Protein AF-A0A969TSL6-F1 (afdb_monomer)

Solvent-accessible surface area (backbone atoms only — not comparable to full-atom values): 3550 Å² total; per-residue (Å²): 135,83,83,80,74,83,86,81,86,73,90,69,58,72,83,47,67,80,70,56,71,62,43,78,76,44,78,58,96,56,39,37,34,37,33,42,80,89,69,50,77,44,82,42,70,64,68,90,72,88,123

Nearest PDB structures (foldseek):
  2jj9-assembly1_A  TM=6.970E-01  e=1.525E+00  Dictyostelium discoideum
  2nyz-assembly1_E  TM=3.621E-01  e=8.717E+00  unclassified
  1s4y-assembly1_D  TM=3.075E-01  e=5.200E+00  Homo sapiens
  9c3c-assembly1_d  TM=3.021E-01  e=7.182E+00  Oryctolagus cuniculus

pLDDT: mean 70.22, std 12.15, range [40.31, 86.56]

Mean predicted aligned error: 11.93 Å

Secondary structure (DSSP, 8-state):
---PPPP--PPPPHHHHTT---EEEEE-SSEEEEE-TTS-EEEEE------

Foldseek 3Di:
DDDDDDDDDDDDDPVCVVQDPWDFPDDDPFWTWIAGPVGDIDIDGDDPPDD

Structure (mmCIF, N/CA/C/O backbone):
data_AF-A0A969TSL6-F1
#
_entry.id   AF-A0A969TSL6-F1
#
loop_
_atom_site.group_PDB
_atom_site.id
_atom_site.type_symbol
_atom_site.label_atom_id
_atom_site.label_alt_id
_atom_site.label_comp_id
_atom_site.label_asym_id
_atom_site.label_entity_id
_atom_site.label_seq_id
_atom_site.pdbx_PDB_ins_code
_atom_site.Cartn_x
_atom_site.Cartn_y
_atom_site.Cartn_z
_atom_site.occupancy
_atom_site.B_iso_or_equiv
_atom_site.auth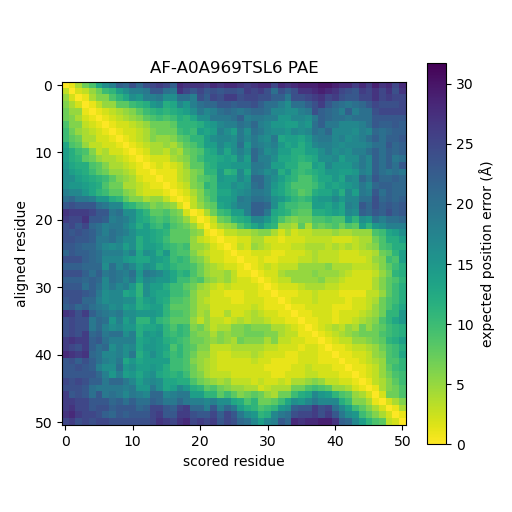_seq_id
_atom_site.auth_comp_id
_atom_site.auth_asym_id
_atom_site.auth_atom_id
_atom_site.pdbx_PDB_model_num
ATOM 1 N N . MET A 1 1 ? 27.974 -5.625 -8.788 1.00 45.44 1 MET A N 1
ATOM 2 C CA . MET A 1 1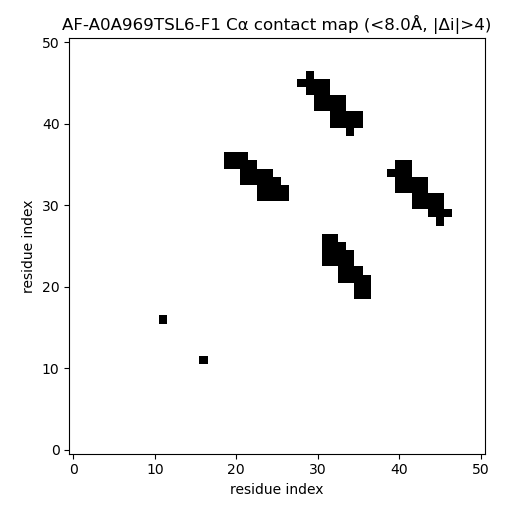 ? 27.353 -4.301 -9.011 1.00 45.44 1 MET A CA 1
ATOM 3 C C . MET A 1 1 ? 25.846 -4.471 -8.854 1.00 45.44 1 MET A C 1
ATOM 5 O O . MET A 1 1 ? 25.215 -5.017 -9.749 1.00 45.44 1 MET A O 1
ATOM 9 N N . GLY A 1 2 ? 25.288 -4.157 -7.682 1.00 57.38 2 GLY A N 1
ATOM 10 C CA . GLY A 1 2 ? 23.850 -4.314 -7.431 1.00 57.38 2 GLY A CA 1
ATOM 11 C C . GLY A 1 2 ? 23.057 -3.260 -8.203 1.00 57.38 2 GLY A C 1
ATOM 12 O O . GLY A 1 2 ? 23.384 -2.080 -8.121 1.00 57.38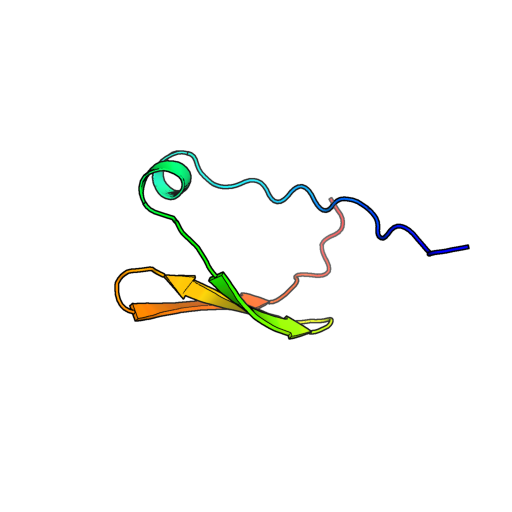 2 GLY A O 1
ATOM 13 N N . ARG A 1 3 ? 22.047 -3.673 -8.975 1.00 53.62 3 ARG A N 1
ATOM 14 C CA . ARG A 1 3 ? 21.101 -2.743 -9.610 1.00 53.62 3 ARG A CA 1
ATOM 15 C C . ARG A 1 3 ? 20.282 -2.071 -8.509 1.00 53.62 3 ARG A C 1
ATOM 17 O O . ARG A 1 3 ? 19.501 -2.748 -7.845 1.00 53.62 3 ARG A O 1
ATOM 24 N N . SER A 1 4 ? 20.452 -0.765 -8.320 1.00 69.75 4 SER A N 1
ATOM 25 C CA . SER A 1 4 ? 19.497 0.025 -7.550 1.00 69.75 4 SER A CA 1
ATOM 26 C C . SER A 1 4 ? 18.193 0.094 -8.342 1.00 69.75 4 SER A C 1
ATOM 28 O O . SER A 1 4 ? 18.176 0.473 -9.514 1.00 69.75 4 SER A O 1
ATOM 30 N N . LEU A 1 5 ? 17.098 -0.341 -7.725 1.00 71.75 5 LEU A N 1
ATOM 31 C CA . LEU A 1 5 ? 15.768 -0.116 -8.281 1.00 71.75 5 LEU A CA 1
ATOM 32 C C . LEU A 1 5 ? 15.421 1.374 -8.137 1.00 71.75 5 LEU A C 1
ATOM 34 O O . LEU A 1 5 ? 15.854 1.997 -7.162 1.00 71.75 5 LEU A O 1
ATOM 38 N N . PRO A 1 6 ? 14.667 1.956 -9.083 1.00 65.88 6 PRO A N 1
ATOM 39 C CA . PRO A 1 6 ? 14.233 3.341 -8.972 1.00 65.88 6 PRO A CA 1
ATOM 40 C C . PRO A 1 6 ? 13.343 3.525 -7.739 1.00 65.88 6 PRO A C 1
ATOM 42 O O . PRO A 1 6 ? 12.499 2.683 -7.425 1.00 65.88 6 PRO A O 1
ATOM 45 N N . GLU A 1 7 ? 13.538 4.641 -7.043 1.00 65.25 7 GLU A N 1
ATOM 46 C CA . GLU A 1 7 ? 12.719 5.024 -5.898 1.00 65.25 7 GLU A CA 1
ATOM 47 C C . GLU A 1 7 ? 11.306 5.389 -6.381 1.00 65.25 7 GLU A C 1
ATOM 49 O O . GLU A 1 7 ? 11.122 6.342 -7.140 1.00 65.25 7 GLU A O 1
ATOM 54 N N . LEU A 1 8 ? 10.295 4.624 -5.960 1.00 61.72 8 LEU A N 1
ATOM 55 C CA . LEU A 1 8 ? 8.898 4.885 -6.306 1.00 61.72 8 LEU A CA 1
ATOM 56 C C . LEU A 1 8 ? 8.248 5.763 -5.231 1.00 61.72 8 LEU A C 1
ATOM 58 O O . LEU A 1 8 ? 7.906 5.284 -4.147 1.00 61.72 8 LEU A O 1
ATOM 62 N N . LYS A 1 9 ? 8.034 7.042 -5.544 1.00 58.94 9 LYS A N 1
ATOM 63 C CA . LYS A 1 9 ? 7.320 7.977 -4.665 1.00 58.94 9 LYS A CA 1
ATOM 64 C C . LYS A 1 9 ? 5.818 7.873 -4.908 1.00 58.94 9 LYS A C 1
ATOM 66 O O . LYS A 1 9 ? 5.298 8.433 -5.865 1.00 58.94 9 LYS A O 1
ATOM 71 N N . ILE A 1 10 ? 5.121 7.143 -4.040 1.00 65.69 10 ILE A N 1
ATOM 72 C CA . ILE A 1 10 ? 3.658 7.036 -4.086 1.00 65.69 10 ILE A CA 1
ATOM 73 C C . ILE A 1 10 ? 3.068 8.144 -3.204 1.00 65.69 10 ILE A C 1
ATOM 75 O O . ILE A 1 10 ? 3.343 8.146 -2.001 1.00 65.69 10 ILE A O 1
ATOM 79 N N . PRO A 1 11 ? 2.263 9.074 -3.749 1.00 61.47 11 PRO A N 1
ATOM 80 C CA . PRO A 1 11 ? 1.602 10.084 -2.938 1.00 61.47 11 PRO A CA 1
ATOM 81 C C . PRO A 1 11 ? 0.606 9.404 -1.993 1.00 61.47 11 PRO A C 1
ATOM 83 O O . PRO A 1 11 ? -0.340 8.743 -2.419 1.00 61.47 11 PRO A O 1
ATOM 86 N N . VAL A 1 12 ? 0.840 9.549 -0.691 1.00 65.50 12 VAL A N 1
ATOM 87 C CA . VAL A 1 12 ? -0.087 9.104 0.353 1.00 65.50 12 VAL A CA 1
ATOM 88 C C . VAL A 1 12 ? -0.938 10.303 0.752 1.00 65.50 12 VAL A C 1
ATOM 90 O O . VAL A 1 12 ? -0.391 11.350 1.100 1.00 65.50 12 VAL A O 1
ATOM 93 N N . LEU A 1 13 ? -2.264 10.161 0.699 1.00 67.25 13 LEU A N 1
ATOM 94 C CA . LEU A 1 13 ? -3.197 11.196 1.153 1.00 67.25 13 LEU A CA 1
ATOM 95 C C . LEU A 1 13 ? -2.935 11.512 2.636 1.00 67.25 13 LEU A C 1
ATOM 97 O O . LEU A 1 13 ? -2.743 10.592 3.428 1.00 67.25 13 LEU A O 1
ATOM 101 N N . GLU A 1 14 ? -2.929 12.792 3.018 1.00 68.12 14 GLU A N 1
ATOM 102 C CA . GLU A 1 14 ? -2.553 13.248 4.374 1.00 68.12 14 GLU A CA 1
ATOM 103 C C . GLU A 1 14 ? -3.323 12.530 5.492 1.00 68.12 14 GLU A C 1
ATOM 105 O O . GLU A 1 14 ? -2.729 12.082 6.469 1.00 68.12 14 GLU A O 1
ATOM 110 N N . PHE A 1 15 ? -4.630 12.318 5.316 1.00 61.59 15 PHE A N 1
ATOM 111 C CA . PHE A 1 15 ? -5.449 11.615 6.308 1.00 61.59 15 PHE A CA 1
ATOM 112 C C . PHE A 1 15 ? -5.077 10.131 6.465 1.00 61.59 15 PHE A C 1
ATOM 114 O O . PHE A 1 15 ? -5.334 9.546 7.510 1.00 61.59 15 PHE A O 1
ATOM 121 N N . LEU A 1 16 ? -4.442 9.521 5.457 1.00 59.34 16 LEU A N 1
ATOM 122 C CA . LEU A 1 16 ? -3.941 8.151 5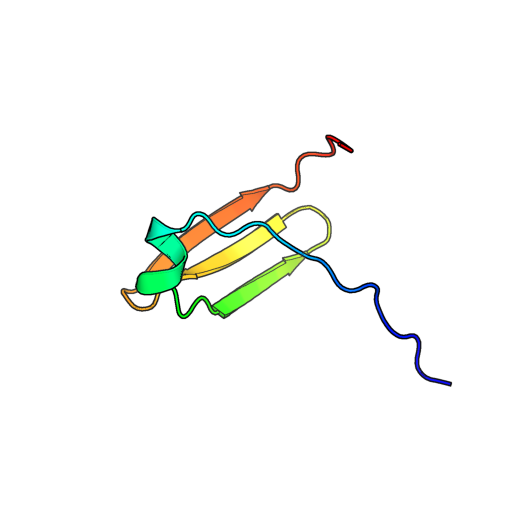.539 1.00 59.34 16 LEU A CA 1
ATOM 123 C C . LEU A 1 16 ? -2.581 8.099 6.230 1.00 59.34 16 LEU A C 1
ATOM 125 O O . LEU A 1 16 ? -2.335 7.150 6.960 1.00 59.34 16 LEU A O 1
ATOM 129 N N . LYS A 1 17 ? -1.721 9.118 6.085 1.00 61.12 17 LYS A N 1
ATOM 130 C CA . LYS A 1 17 ? -0.387 9.149 6.722 1.00 61.12 17 LYS A CA 1
ATOM 131 C C . LYS A 1 17 ? -0.433 8.937 8.238 1.00 61.12 17 LYS A C 1
ATOM 133 O O . LYS A 1 17 ? 0.479 8.326 8.785 1.00 61.12 17 LYS A O 1
ATOM 138 N N . ASN A 1 18 ? -1.503 9.390 8.887 1.00 58.88 18 ASN A N 1
ATOM 139 C CA . ASN A 1 18 ? -1.659 9.315 10.339 1.00 58.88 18 ASN A CA 1
ATOM 140 C C . ASN A 1 18 ? -2.205 7.967 10.848 1.00 58.88 18 ASN A C 1
ATOM 142 O O . ASN A 1 18 ? -2.107 7.697 12.040 1.00 58.88 18 ASN A O 1
ATOM 146 N N . GLU A 1 19 ? -2.727 7.101 9.972 1.00 56.19 19 GLU A N 1
ATOM 147 C CA . GLU A 1 19 ? -3.324 5.806 10.361 1.00 56.19 19 GLU A CA 1
ATOM 148 C C . GLU A 1 19 ? -2.619 4.581 9.748 1.00 56.19 19 GLU A C 1
ATOM 150 O O . GLU A 1 19 ? -2.987 3.425 9.977 1.00 56.19 19 GLU A O 1
ATOM 155 N N . ALA A 1 20 ? -1.583 4.806 8.944 1.00 55.09 20 ALA A N 1
ATOM 156 C CA . ALA A 1 20 ? -1.151 3.847 7.942 1.00 55.09 20 ALA A CA 1
ATOM 157 C C . ALA A 1 20 ? 0.231 3.240 8.190 1.00 55.09 20 ALA A C 1
ATOM 159 O O . ALA A 1 20 ? 1.156 3.458 7.409 1.00 55.09 20 ALA A O 1
ATOM 160 N N . MET A 1 21 ? 0.381 2.365 9.188 1.00 58.31 21 MET A N 1
ATOM 161 C CA . MET A 1 21 ? 1.494 1.407 9.132 1.00 58.31 21 MET A CA 1
ATOM 162 C C . MET A 1 21 ? 1.131 0.293 8.139 1.00 58.31 21 MET A C 1
ATOM 164 O O . MET A 1 21 ? 0.672 -0.787 8.507 1.00 58.31 21 MET A O 1
ATOM 168 N N . TRP A 1 22 ? 1.233 0.598 6.847 1.00 66.75 22 TRP A N 1
ATOM 169 C CA . TRP A 1 22 ? 0.841 -0.312 5.776 1.00 66.75 22 TRP A CA 1
ATOM 170 C C . TRP A 1 22 ? 1.969 -1.283 5.470 1.00 66.75 22 TRP A C 1
ATOM 172 O O . TRP A 1 22 ? 3.093 -0.882 5.173 1.00 66.75 22 TRP A O 1
ATOM 182 N N . LYS A 1 23 ? 1.656 -2.578 5.502 1.00 74.06 23 LYS A N 1
ATOM 183 C CA . LYS A 1 23 ? 2.569 -3.616 5.023 1.00 74.06 23 LYS A CA 1
ATOM 184 C C . LYS A 1 23 ? 2.093 -4.099 3.663 1.00 74.06 23 LYS A C 1
ATOM 186 O O . LYS A 1 23 ? 0.954 -4.552 3.516 1.00 74.06 23 LYS A O 1
ATOM 191 N N . THR A 1 24 ? 2.971 -4.021 2.669 1.00 81.31 24 THR A N 1
ATOM 192 C CA . THR A 1 24 ? 2.761 -4.697 1.388 1.00 81.31 24 THR A CA 1
ATOM 193 C C . THR A 1 24 ? 2.802 -6.194 1.649 1.00 81.31 24 THR A C 1
ATOM 195 O O . THR A 1 24 ? 3.824 -6.717 2.082 1.00 81.31 24 THR A O 1
ATOM 198 N N . SER A 1 25 ? 1.674 -6.868 1.439 1.00 81.50 25 SER A N 1
ATOM 199 C CA . SER A 1 25 ? 1.576 -8.323 1.615 1.00 81.50 25 SER A CA 1
ATOM 200 C C . SER A 1 25 ? 1.861 -9.062 0.311 1.00 81.50 25 SER A C 1
ATOM 202 O O . SER A 1 25 ? 2.354 -10.183 0.335 1.00 81.50 25 SER A O 1
ATOM 204 N N . TYR A 1 26 ? 1.573 -8.421 -0.824 1.00 79.56 26 TYR A N 1
ATOM 205 C CA . TYR A 1 26 ? 1.841 -8.953 -2.152 1.00 79.56 26 TYR A CA 1
ATOM 206 C C . TYR A 1 26 ? 2.068 -7.808 -3.143 1.00 79.56 26 TYR A C 1
ATOM 208 O O . TYR A 1 26 ? 1.365 -6.793 -3.096 1.00 79.56 26 TYR A O 1
ATOM 216 N N . LEU A 1 27 ? 3.047 -7.971 -4.028 1.00 84.75 27 LEU A N 1
ATOM 217 C CA . LEU A 1 27 ? 3.347 -7.038 -5.105 1.00 84.75 27 LEU A CA 1
ATOM 218 C C . LEU A 1 27 ? 3.714 -7.834 -6.355 1.00 84.75 27 LEU A C 1
ATOM 220 O O . LEU A 1 27 ? 4.675 -8.598 -6.339 1.00 84.75 27 LEU A O 1
ATOM 224 N N . ASP A 1 28 ? 2.958 -7.606 -7.417 1.00 85.50 28 ASP A N 1
ATOM 225 C CA . ASP A 1 28 ? 3.220 -8.087 -8.767 1.00 85.50 28 ASP A CA 1
ATOM 226 C C . ASP A 1 28 ? 3.230 -6.891 -9.736 1.00 85.50 28 ASP A C 1
ATOM 228 O O . ASP A 1 28 ? 3.010 -5.743 -9.335 1.00 85.50 28 ASP A O 1
ATOM 232 N N . ARG A 1 29 ? 3.510 -7.144 -11.016 1.00 83.88 29 ARG A N 1
ATOM 233 C CA . ARG A 1 29 ? 3.597 -6.145 -12.081 1.00 83.88 29 ARG A CA 1
ATOM 234 C C . ARG A 1 29 ? 2.335 -5.283 -12.177 1.00 83.88 29 ARG A C 1
ATOM 236 O O . ARG A 1 29 ? 2.458 -4.059 -12.265 1.00 83.88 29 ARG A O 1
ATOM 243 N N . ASP A 1 30 ? 1.169 -5.916 -12.068 1.00 86.31 30 ASP A N 1
ATOM 244 C CA . ASP A 1 30 ? -0.130 -5.288 -12.341 1.00 86.31 30 ASP A CA 1
ATOM 245 C C . ASP A 1 30 ? -0.937 -5.003 -11.064 1.00 86.31 30 ASP A C 1
ATOM 247 O O . ASP A 1 30 ? -1.935 -4.275 -11.087 1.00 86.31 30 ASP A O 1
ATOM 251 N N . MET A 1 31 ? -0.526 -5.573 -9.926 1.00 84.94 31 MET A N 1
ATOM 252 C CA . MET A 1 31 ? -1.311 -5.556 -8.694 1.00 84.94 31 MET A CA 1
ATOM 253 C C . MET A 1 31 ? -0.451 -5.402 -7.441 1.00 84.94 31 MET A C 1
ATOM 255 O O . MET A 1 31 ? 0.588 -6.039 -7.282 1.00 84.94 31 MET A O 1
ATOM 259 N N . ARG A 1 32 ? -0.953 -4.622 -6.480 1.00 86.56 32 ARG A N 1
ATOM 260 C CA . ARG A 1 32 ? -0.428 -4.560 -5.113 1.00 86.56 32 ARG A CA 1
ATOM 261 C C . ARG A 1 32 ? -1.537 -4.828 -4.107 1.00 86.56 32 ARG A C 1
ATOM 263 O O . ARG A 1 32 ? -2.582 -4.182 -4.156 1.00 86.56 32 ARG A O 1
ATOM 270 N N . ILE A 1 33 ? -1.269 -5.706 -3.144 1.00 83.38 33 ILE A N 1
ATOM 271 C CA . ILE A 1 33 ? -2.143 -5.940 -1.992 1.00 83.38 33 ILE A CA 1
ATOM 272 C C . ILE A 1 33 ? -1.476 -5.369 -0.739 1.00 83.38 33 ILE A C 1
ATOM 274 O O . ILE A 1 33 ? -0.384 -5.788 -0.338 1.00 83.38 33 ILE A O 1
ATOM 278 N N . GLY A 1 34 ? -2.141 -4.396 -0.123 1.00 85.31 34 GLY A N 1
ATOM 279 C CA . GLY A 1 34 ? -1.750 -3.796 1.149 1.00 85.31 34 GLY A CA 1
ATOM 280 C C . GLY A 1 34 ? -2.609 -4.315 2.297 1.00 85.31 34 GLY A C 1
ATOM 281 O O . GLY A 1 34 ? -3.804 -4.552 2.124 1.00 85.31 34 GLY A O 1
ATOM 282 N N . ARG A 1 35 ? -2.007 -4.456 3.480 1.00 83.88 35 ARG A N 1
ATOM 283 C CA . ARG A 1 35 ? -2.721 -4.773 4.720 1.00 83.88 35 ARG A CA 1
ATOM 284 C C . ARG A 1 35 ? -2.625 -3.608 5.698 1.00 83.88 35 ARG A C 1
ATOM 286 O O . ARG A 1 35 ? -1.525 -3.138 5.999 1.00 83.88 35 ARG A O 1
ATOM 293 N N . GLY A 1 36 ? -3.783 -3.168 6.179 1.00 79.62 36 GLY A N 1
ATOM 294 C CA . GLY A 1 36 ? -3.908 -2.193 7.256 1.00 79.62 36 GLY A CA 1
ATOM 295 C C . GLY A 1 36 ? -3.713 -2.833 8.632 1.00 79.62 36 GLY A C 1
ATOM 296 O O . GLY A 1 36 ? -3.902 -4.038 8.811 1.00 79.62 36 GLY A O 1
ATOM 297 N N . VAL A 1 37 ? -3.366 -2.010 9.621 1.00 73.19 37 VAL A N 1
ATOM 298 C CA . VAL A 1 37 ? -3.119 -2.442 11.010 1.00 73.19 37 VAL A CA 1
ATOM 299 C C . VAL A 1 37 ? -4.353 -3.042 11.689 1.00 73.19 37 VAL A C 1
ATOM 301 O O . VAL A 1 37 ? -4.221 -3.910 12.544 1.00 73.19 37 VAL A O 1
ATOM 304 N N . THR A 1 38 ? -5.549 -2.647 11.254 1.00 78.44 38 THR A N 1
ATOM 305 C CA . THR A 1 38 ? -6.840 -3.157 11.740 1.00 78.44 38 THR A CA 1
ATOM 306 C C . THR A 1 38 ? -7.300 -4.434 11.031 1.00 78.44 38 THR A C 1
ATOM 308 O O . THR A 1 38 ? -8.401 -4.914 11.275 1.00 78.44 38 THR A O 1
ATOM 311 N N . GLY A 1 39 ? -6.481 -5.000 10.137 1.00 73.06 39 GLY A N 1
ATOM 312 C CA . GLY A 1 39 ? -6.816 -6.216 9.389 1.00 73.06 39 GLY A CA 1
ATOM 313 C C . GLY A 1 39 ? -7.511 -5.981 8.046 1.00 73.06 39 GLY A C 1
ATOM 314 O O . GLY A 1 39 ? -7.691 -6.941 7.303 1.00 73.06 39 GLY A O 1
ATOM 315 N N . ASN A 1 40 ? -7.819 -4.731 7.693 1.00 80.06 40 ASN A N 1
ATOM 316 C CA . ASN A 1 40 ? -8.360 -4.374 6.380 1.00 80.06 40 ASN A CA 1
ATOM 317 C C . ASN A 1 40 ? -7.376 -4.714 5.245 1.00 80.06 40 ASN A C 1
ATOM 319 O O . ASN A 1 40 ? -6.161 -4.531 5.387 1.00 80.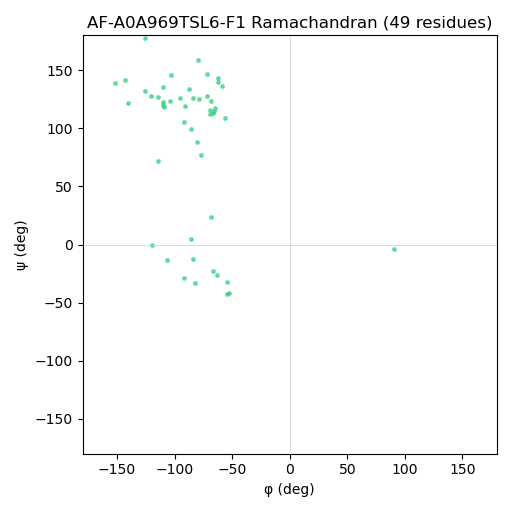06 40 ASN A O 1
ATOM 323 N N . LEU A 1 41 ? -7.907 -5.165 4.105 1.00 81.31 41 LEU A N 1
ATOM 324 C CA . LEU A 1 41 ? -7.144 -5.441 2.886 1.00 81.31 41 LEU A CA 1
ATOM 325 C C . LEU A 1 41 ? -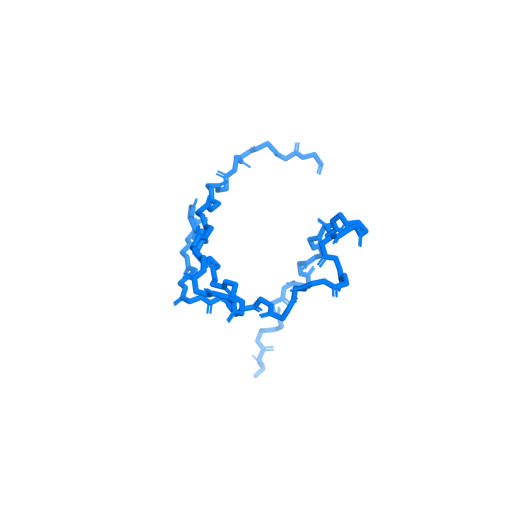7.478 -4.418 1.802 1.00 81.31 41 LEU A C 1
ATOM 327 O O . LEU A 1 41 ? -8.642 -4.122 1.549 1.00 81.31 41 LEU A O 1
ATOM 331 N N . PHE A 1 42 ? -6.439 -3.920 1.139 1.00 81.56 42 PHE A N 1
ATOM 332 C CA . PHE A 1 42 ? -6.545 -2.961 0.046 1.00 81.56 4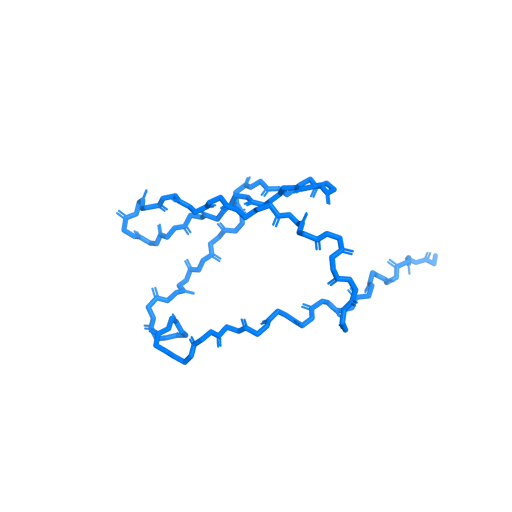2 PHE A CA 1
ATOM 333 C C . PHE A 1 42 ? -5.931 -3.562 -1.211 1.00 81.56 42 PHE A C 1
ATOM 335 O O . PHE A 1 42 ? -4.778 -3.999 -1.188 1.00 81.56 42 PHE A O 1
ATOM 342 N N . VAL A 1 43 ? -6.683 -3.559 -2.310 1.00 82.69 43 VAL A N 1
ATOM 343 C CA . VAL A 1 43 ? -6.216 -4.039 -3.613 1.00 82.69 43 VAL A CA 1
ATOM 344 C C . VAL A 1 43 ? -6.062 -2.843 -4.536 1.00 82.69 43 VAL A C 1
ATOM 346 O O . VAL A 1 43 ? -7.021 -2.126 -4.807 1.00 82.69 43 VAL A O 1
ATOM 349 N N . PHE A 1 44 ? -4.845 -2.639 -5.022 1.00 80.31 44 PHE A N 1
ATOM 350 C CA . PHE A 1 44 ? -4.529 -1.612 -6.001 1.00 80.31 44 PHE A CA 1
ATOM 351 C C . PHE A 1 44 ? -4.202 -2.304 -7.314 1.00 80.31 44 PHE A C 1
ATOM 353 O O . PHE A 1 44 ? -3.287 -3.129 -7.367 1.00 80.31 44 PHE A O 1
ATOM 360 N N . ARG A 1 45 ? -4.935 -1.955 -8.369 1.00 84.62 45 ARG A N 1
ATOM 361 C CA . ARG A 1 45 ? -4.526 -2.267 -9.735 1.00 84.62 45 ARG A CA 1
ATOM 362 C C . ARG A 1 45 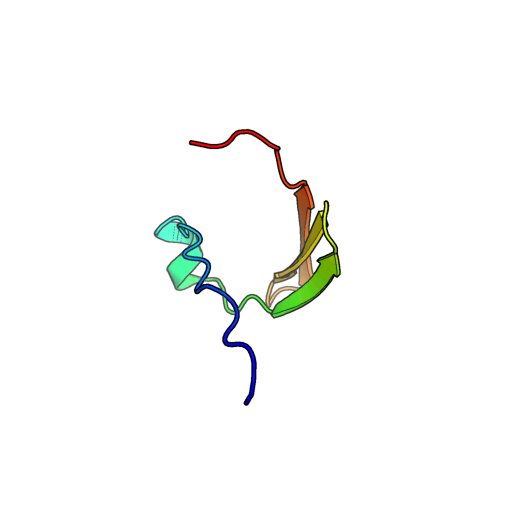? -3.631 -1.136 -10.210 1.00 84.62 45 ARG A C 1
ATOM 364 O O . ARG A 1 45 ? -3.966 0.032 -10.010 1.00 84.62 45 ARG A O 1
ATOM 371 N N . ARG A 1 46 ? -2.502 -1.472 -10.820 1.00 76.25 46 ARG A N 1
ATOM 372 C CA . ARG A 1 46 ? -1.699 -0.482 -11.523 1.00 76.25 46 ARG A CA 1
ATOM 373 C C . ARG A 1 46 ? -2.496 -0.070 -12.758 1.00 76.25 46 ARG A C 1
ATOM 375 O O . ARG A 1 46 ? -2.792 -0.897 -13.610 1.00 76.25 46 ARG A O 1
ATOM 382 N N . SER A 1 47 ? -2.964 1.169 -12.786 1.00 70.19 47 SER A N 1
ATOM 383 C CA . SER A 1 47 ? -3.475 1.770 -14.011 1.00 70.19 47 SER A CA 1
ATOM 384 C C . SER A 1 47 ? -2.269 2.204 -14.829 1.00 70.19 47 SER A C 1
ATOM 386 O O . SER A 1 47 ? -1.461 2.974 -14.314 1.00 70.19 47 SER A O 1
ATOM 388 N N . ASP A 1 48 ? -2.168 1.762 -16.080 1.00 64.12 48 ASP A N 1
ATOM 389 C CA . ASP A 1 48 ? -1.125 2.177 -17.036 1.00 64.12 48 ASP A CA 1
ATOM 390 C C . ASP A 1 48 ? -1.255 3.652 -17.471 1.00 64.12 48 ASP A C 1
ATOM 392 O O . ASP A 1 48 ? -0.816 4.040 -18.550 1.00 64.12 48 ASP A O 1
ATOM 396 N N . LEU A 1 49 ? -1.898 4.494 -16.658 1.00 52.12 49 LEU A N 1
ATOM 397 C CA . LEU A 1 49 ? -1.937 5.924 -16.902 1.00 52.12 49 LEU A CA 1
ATOM 398 C C . LEU A 1 49 ? -0.614 6.517 -16.410 1.00 52.12 49 LEU A C 1
ATOM 400 O O . LEU A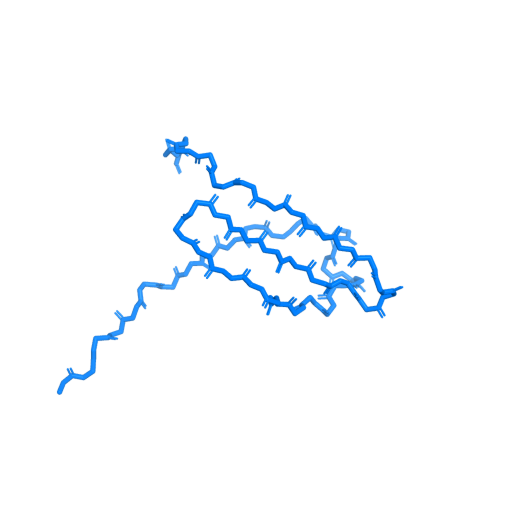 1 49 ? -0.489 6.907 -15.248 1.00 52.12 49 LEU A O 1
ATOM 404 N N . ASP A 1 50 ? 0.369 6.524 -17.308 1.00 47.56 50 ASP A N 1
ATOM 405 C CA . ASP A 1 50 ? 1.538 7.396 -17.225 1.00 47.56 50 ASP A CA 1
ATOM 406 C C . ASP A 1 50 ? 1.046 8.853 -17.150 1.00 47.56 50 ASP A C 1
ATOM 408 O O . ASP A 1 50 ? 0.520 9.397 -18.126 1.00 47.56 50 ASP A O 1
ATOM 412 N N . ILE A 1 51 ? 1.195 9.468 -15.974 1.00 40.31 51 ILE A N 1
ATOM 413 C CA . ILE A 1 51 ? 1.169 10.923 -15.771 1.00 40.31 51 ILE A CA 1
ATOM 414 C C . ILE A 1 51 ? 2.499 11.315 -15.139 1.00 40.31 51 ILE A C 1
ATOM 416 O O . ILE A 1 51 ? 2.874 10.663 -14.135 1.00 40.31 51 ILE A O 1
#

Sequence (51 aa):
MGRSLPELKIPVLEFLKNEAMWKTSYLDRDMRIGRGVTGNLFVFRRSDLDI

Radius of gyration: 13.07 Å; Cα contacts (8 Å, |Δi|>4): 50; chains: 1; bounding box: 36×22×29 Å